Protein AF-A0A3D1ZEI8-F1 (afdb_monomer_lite)

Foldseek 3Di:
DDDDDDPVVVVVLVVDQWAFADKDKDKDKDKDAQWDADPPPRDIAGHHRDIDIDMKMKMWTATPSRQIFIDIDDDPQLVVVCVVCVVVRGGDRLLPLVVLLVVLCVVCVVVVSRVSVNSSNSSLRSVCRSVVHDSCVVVVHDDPDDDDDDDHGHPDD

Structure (mmCIF, N/CA/C/O backbone):
data_AF-A0A3D1ZEI8-F1
#
_entry.id   AF-A0A3D1ZEI8-F1
#
loop_
_atom_site.group_PDB
_atom_site.id
_atom_site.type_symbol
_ato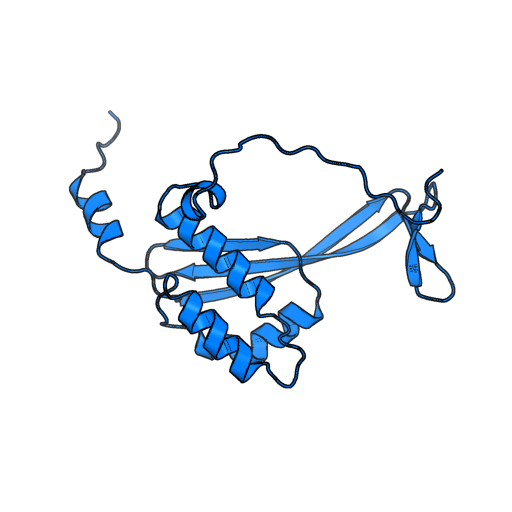m_site.label_atom_id
_atom_site.label_alt_id
_atom_site.label_comp_id
_atom_site.label_asym_id
_atom_site.label_entity_id
_atom_site.label_seq_id
_atom_site.pdbx_PDB_ins_code
_atom_site.Cartn_x
_atom_site.Cartn_y
_atom_site.Cartn_z
_atom_site.occupancy
_atom_site.B_iso_or_equiv
_atom_site.auth_seq_id
_atom_site.auth_comp_id
_atom_site.auth_asym_id
_atom_site.auth_atom_id
_atom_site.pdbx_PDB_model_num
ATOM 1 N N . MET A 1 1 ? -39.010 -0.936 -6.941 1.00 35.84 1 MET A N 1
ATOM 2 C CA . MET A 1 1 ? -39.043 -0.538 -5.520 1.00 35.84 1 MET A CA 1
ATOM 3 C C . MET A 1 1 ? -37.662 -0.839 -4.958 1.00 35.84 1 MET A C 1
ATOM 5 O O . MET A 1 1 ? -37.355 -1.995 -4.710 1.00 35.84 1 MET A O 1
ATOM 9 N N . VAL A 1 2 ? -36.774 0.157 -4.953 1.00 38.19 2 VAL A N 1
ATOM 10 C CA . VAL A 1 2 ? -35.386 0.002 -4.485 1.00 38.19 2 VAL A CA 1
ATOM 11 C C . VAL A 1 2 ? -35.411 0.145 -2.959 1.00 38.19 2 VAL A C 1
ATOM 13 O O . VAL A 1 2 ? -36.056 1.088 -2.494 1.00 38.19 2 VAL A O 1
ATOM 16 N N . PRO A 1 3 ? -34.802 -0.752 -2.163 1.00 43.72 3 PRO A N 1
ATOM 17 C CA . PRO A 1 3 ? -34.816 -0.602 -0.715 1.00 43.72 3 PRO A CA 1
ATOM 18 C C . PRO A 1 3 ? -34.031 0.656 -0.342 1.00 43.72 3 PRO A C 1
ATOM 20 O O . PRO A 1 3 ? -32.860 0.791 -0.688 1.00 43.72 3 PRO A O 1
ATOM 23 N N . SER A 1 4 ? -34.702 1.582 0.338 1.00 46.06 4 SER A N 1
ATOM 24 C CA . SER A 1 4 ? -34.082 2.725 1.000 1.00 46.06 4 SER A CA 1
ATOM 25 C C . SER A 1 4 ? -33.138 2.195 2.077 1.00 46.06 4 SER A C 1
ATOM 27 O O . SER A 1 4 ? -33.572 1.607 3.066 1.00 46.06 4 SER A O 1
ATOM 29 N N . THR A 1 5 ? -31.837 2.362 1.865 1.00 46.19 5 THR A N 1
ATOM 30 C CA . THR A 1 5 ? -30.829 2.143 2.900 1.00 46.19 5 THR A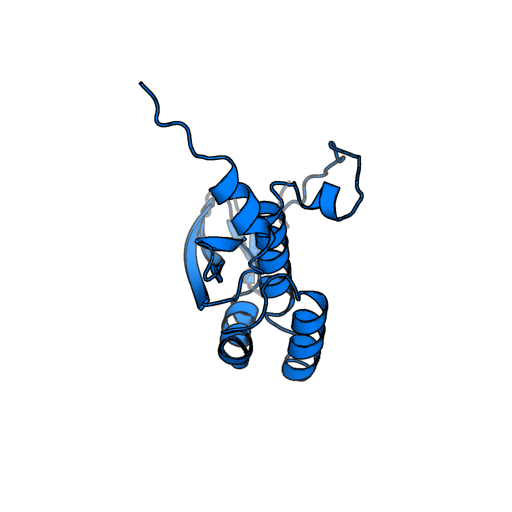 CA 1
ATOM 31 C C . THR A 1 5 ? -31.018 3.226 3.962 1.00 46.19 5 THR A C 1
ATOM 33 O O . THR A 1 5 ? -30.919 4.415 3.664 1.00 46.19 5 THR A O 1
ATOM 36 N N . SER A 1 6 ? -31.367 2.829 5.185 1.00 41.88 6 SER A N 1
ATOM 37 C CA . SER A 1 6 ? -31.648 3.751 6.289 1.00 41.88 6 SER A CA 1
ATOM 38 C C . SER A 1 6 ? -30.416 4.605 6.655 1.00 41.88 6 SER A C 1
ATOM 40 O O . SER A 1 6 ? -29.347 4.027 6.871 1.00 41.88 6 SER A O 1
ATOM 42 N N . PRO A 1 7 ? -30.556 5.935 6.852 1.00 53.47 7 PRO A N 1
ATOM 43 C CA . PRO A 1 7 ? -29.456 6.850 7.218 1.00 53.47 7 PRO A CA 1
ATOM 44 C C . PRO A 1 7 ? -28.669 6.436 8.477 1.00 53.47 7 PRO A C 1
ATOM 46 O O . PRO A 1 7 ? -27.474 6.683 8.599 1.00 53.47 7 PRO A O 1
ATOM 49 N N . ILE A 1 8 ? -29.332 5.727 9.394 1.00 49.66 8 ILE A N 1
ATOM 50 C CA . ILE A 1 8 ? -28.804 5.287 10.697 1.00 49.66 8 ILE A CA 1
ATOM 51 C C . ILE A 1 8 ? -27.664 4.252 10.549 1.00 49.66 8 ILE A C 1
ATOM 53 O O . ILE A 1 8 ? -26.819 4.110 11.439 1.00 49.66 8 ILE A O 1
ATOM 57 N N . LEU A 1 9 ? -27.614 3.515 9.430 1.00 47.59 9 LEU A N 1
ATOM 58 C CA . LEU A 1 9 ? -26.549 2.542 9.152 1.00 47.59 9 LEU A CA 1
ATOM 59 C C . LEU A 1 9 ? -25.276 3.205 8.603 1.00 47.59 9 LEU A C 1
ATOM 61 O O . LEU A 1 9 ? -24.179 2.714 8.869 1.00 47.59 9 LEU A O 1
ATOM 65 N N . GLU A 1 10 ? -25.399 4.319 7.877 1.00 51.22 10 GLU A N 1
ATOM 66 C CA . GLU A 1 10 ? -24.240 5.098 7.419 1.00 51.22 10 GLU A CA 1
ATOM 67 C C . GLU A 1 10 ? -23.602 5.878 8.572 1.00 51.22 10 GLU A C 1
ATOM 69 O O . GLU A 1 10 ? -22.380 5.882 8.717 1.00 51.22 10 GLU A O 1
ATOM 74 N N . GLU A 1 11 ? -24.419 6.442 9.462 1.00 48.50 11 GLU A N 1
ATOM 75 C CA . GLU A 1 11 ? -23.958 7.215 10.620 1.00 48.50 11 GLU A CA 1
ATOM 76 C C . GLU A 1 11 ? -23.190 6.347 11.643 1.00 48.50 11 GLU A C 1
ATOM 78 O O . GLU A 1 11 ? -22.187 6.773 12.218 1.00 48.50 11 GLU A O 1
ATOM 83 N N . ASN A 1 12 ? -23.578 5.073 11.806 1.00 47.41 12 ASN A N 1
ATOM 84 C CA . ASN A 1 12 ? -22.869 4.124 12.676 1.00 47.41 12 ASN A CA 1
ATOM 85 C C . ASN A 1 12 ? -21.492 3.694 12.141 1.00 47.41 12 ASN A C 1
ATOM 87 O O . ASN A 1 12 ? -20.595 3.405 12.937 1.00 47.41 12 ASN A O 1
ATOM 91 N N . ARG A 1 13 ? -21.280 3.684 10.816 1.00 52.91 13 ARG A N 1
ATOM 92 C CA . ARG A 1 13 ? -19.974 3.332 10.223 1.00 52.91 13 ARG A CA 1
ATOM 93 C C . ARG A 1 13 ? -18.884 4.348 10.558 1.00 52.91 13 ARG A C 1
ATOM 95 O O . ARG A 1 13 ? -17.728 3.963 10.696 1.00 52.91 13 ARG A O 1
ATOM 102 N N . VAL A 1 14 ? -19.245 5.619 10.739 1.00 54.69 14 VAL A N 1
ATOM 103 C CA . VAL A 1 14 ? -18.298 6.683 11.111 1.00 54.69 14 VAL A CA 1
ATOM 104 C C . VAL A 1 14 ? -17.838 6.541 12.569 1.00 54.69 14 VAL A C 1
ATOM 106 O O . VAL A 1 14 ? -16.688 6.851 12.887 1.00 54.69 14 VAL A O 1
ATOM 109 N N . ASN A 1 15 ? -18.693 6.013 13.452 1.00 60.50 15 ASN A N 1
ATOM 110 C CA . ASN A 1 15 ? -18.379 5.852 14.875 1.00 60.50 15 ASN A CA 1
ATOM 111 C C . ASN A 1 15 ? -17.507 4.624 15.188 1.00 60.50 15 ASN A C 1
ATOM 113 O O . ASN A 1 15 ? -16.802 4.618 16.201 1.00 60.50 15 ASN A O 1
ATOM 117 N N . GLN A 1 16 ? -17.490 3.603 14.326 1.00 77.19 16 GLN A N 1
ATOM 118 C CA . GLN A 1 16 ? -16.631 2.433 14.508 1.00 77.19 16 GLN A CA 1
ATOM 119 C C . GLN A 1 16 ? -15.325 2.586 13.719 1.00 77.19 16 GLN A C 1
ATOM 121 O O . GLN A 1 16 ? -15.273 2.395 12.506 1.00 77.19 16 GLN A O 1
ATOM 126 N N . ARG A 1 17 ? -14.230 2.907 14.422 1.00 88.50 17 ARG A N 1
ATOM 127 C CA . ARG A 1 17 ? -12.897 2.966 13.803 1.00 88.50 17 ARG A CA 1
ATOM 128 C C . ARG A 1 17 ? -12.488 1.572 13.304 1.00 88.50 17 ARG A C 1
ATOM 130 O O . ARG A 1 17 ? -12.401 0.668 14.139 1.00 88.50 17 ARG A O 1
ATOM 137 N N . PRO A 1 18 ? -12.166 1.409 12.008 1.00 95.75 18 PRO A N 1
ATOM 138 C CA . PRO A 1 18 ? -11.861 0.107 11.437 1.00 95.75 18 PRO A CA 1
ATOM 139 C C . PRO A 1 18 ? -10.603 -0.486 12.064 1.00 95.75 18 PRO A C 1
ATOM 141 O O . PRO A 1 18 ? -9.590 0.207 12.221 1.00 95.75 18 PRO A O 1
ATOM 144 N N . LYS A 1 19 ? -10.659 -1.769 12.407 1.00 98.00 19 LYS A N 1
ATOM 145 C CA . LYS A 1 19 ? -9.527 -2.550 12.908 1.00 98.00 19 LYS A CA 1
ATOM 146 C C . LYS A 1 19 ? -9.048 -3.519 11.845 1.00 98.00 19 LYS A C 1
ATOM 148 O O . LYS A 1 19 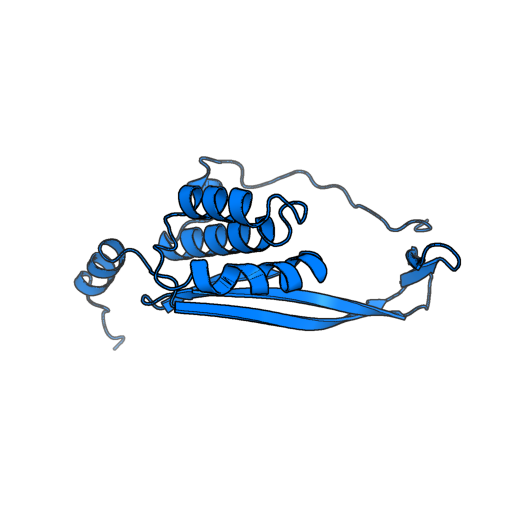? -9.859 -4.139 11.168 1.00 98.00 19 LYS A O 1
ATOM 153 N N . ILE A 1 20 ? -7.734 -3.669 11.726 1.00 98.62 20 ILE A N 1
ATOM 154 C CA . ILE A 1 20 ? -7.120 -4.591 10.766 1.00 98.62 20 ILE A CA 1
ATOM 155 C C . ILE A 1 20 ? -7.420 -6.033 11.187 1.00 98.62 20 ILE A C 1
ATOM 157 O O . ILE A 1 20 ? -7.124 -6.422 12.317 1.00 98.62 20 ILE A O 1
ATOM 161 N N . THR A 1 21 ? -7.980 -6.829 10.282 1.00 98.56 21 THR A N 1
ATOM 162 C CA . THR A 1 21 ? -8.357 -8.230 10.535 1.00 98.56 21 THR A CA 1
ATOM 163 C C . THR A 1 21 ? -7.491 -9.218 9.768 1.00 98.56 21 THR A C 1
ATOM 165 O O . THR A 1 21 ? -7.220 -10.303 10.276 1.00 98.56 21 THR A O 1
ATOM 168 N N . ALA A 1 22 ? -7.017 -8.845 8.579 1.00 98.56 22 ALA A N 1
ATOM 169 C CA . ALA A 1 22 ? -6.144 -9.684 7.771 1.00 98.56 22 ALA A CA 1
ATOM 170 C C . ALA A 1 22 ? -5.261 -8.848 6.840 1.00 98.56 22 ALA A C 1
ATOM 172 O O . ALA A 1 22 ? -5.598 -7.721 6.473 1.00 98.56 22 ALA A O 1
ATOM 173 N N . ILE A 1 23 ? -4.134 -9.437 6.442 1.00 98.56 23 ILE A N 1
ATOM 174 C CA . ILE A 1 23 ? -3.225 -8.894 5.435 1.00 98.56 23 ILE A CA 1
ATOM 175 C C . ILE A 1 23 ? -3.010 -9.976 4.385 1.00 98.56 23 ILE A C 1
ATOM 177 O O . ILE A 1 23 ? -2.591 -11.087 4.709 1.00 98.56 23 ILE A O 1
ATOM 181 N N . GLU A 1 24 ? -3.294 -9.640 3.138 1.00 98.50 24 GLU A N 1
ATOM 182 C CA . GLU A 1 24 ? -3.135 -10.508 1.980 1.00 98.50 24 GLU A CA 1
ATOM 183 C C . GLU A 1 24 ? -1.998 -9.964 1.116 1.00 98.50 24 GLU A C 1
ATOM 185 O O . GLU A 1 24 ? -2.001 -8.790 0.745 1.00 98.50 24 GLU A O 1
ATOM 190 N N . LEU A 1 25 ? -1.012 -10.811 0.826 1.00 98.44 25 LEU A N 1
ATOM 191 C CA . LEU A 1 25 ? 0.108 -10.496 -0.058 1.00 98.44 25 LEU A CA 1
ATOM 192 C C . LEU A 1 25 ? -0.063 -11.316 -1.335 1.00 98.44 25 LEU A C 1
ATOM 194 O O . LEU A 1 25 ? -0.180 -12.539 -1.265 1.00 98.44 25 LEU A O 1
ATOM 198 N N . ILE A 1 26 ? -0.093 -10.636 -2.474 1.00 98.06 26 ILE A N 1
ATOM 199 C CA . ILE A 1 26 ? -0.413 -11.202 -3.781 1.00 98.06 26 ILE A CA 1
ATOM 200 C C . ILE A 1 26 ? 0.802 -11.026 -4.685 1.00 98.06 26 ILE A C 1
ATOM 202 O O . ILE A 1 26 ? 1.321 -9.921 -4.828 1.00 98.06 26 ILE A O 1
ATOM 206 N N . GLU A 1 27 ? 1.208 -12.110 -5.332 1.00 97.31 27 GLU A N 1
ATOM 207 C CA . GLU A 1 27 ? 2.230 -12.123 -6.375 1.00 97.31 27 GLU A CA 1
ATOM 208 C C . GLU A 1 27 ? 1.555 -12.498 -7.695 1.00 97.31 27 GLU A C 1
ATOM 210 O O . GLU A 1 27 ? 0.721 -13.405 -7.739 1.00 97.31 27 GLU A O 1
ATOM 215 N N . PHE A 1 28 ? 1.875 -11.786 -8.773 1.00 97.06 28 PHE A N 1
ATOM 216 C CA . PHE A 1 28 ? 1.299 -12.046 -10.092 1.00 97.06 28 PHE A CA 1
ATOM 217 C C . PHE A 1 28 ? 2.331 -11.844 -11.202 1.00 97.06 28 PHE A C 1
ATOM 219 O O . PHE A 1 28 ? 3.271 -11.065 -11.058 1.00 97.06 28 PHE A O 1
ATOM 226 N N . GLY A 1 29 ? 2.158 -12.554 -12.316 1.00 96.50 29 GLY A N 1
ATOM 227 C CA . GLY A 1 29 ? 3.009 -12.442 -13.501 1.00 96.50 29 GLY A CA 1
ATOM 228 C C . GLY A 1 29 ? 2.347 -11.627 -14.609 1.00 96.50 29 GLY A C 1
ATOM 229 O O . GLY A 1 29 ? 1.122 -11.623 -14.731 1.00 96.50 29 GLY A O 1
ATOM 230 N N . PHE A 1 30 ? 3.153 -10.947 -15.420 1.00 95.56 30 PHE A N 1
ATOM 231 C CA . PHE A 1 30 ? 2.707 -10.265 -16.634 1.00 95.56 30 PHE A CA 1
ATOM 232 C C . PHE A 1 30 ? 3.831 -10.167 -17.669 1.00 95.56 30 PHE A C 1
ATOM 234 O O . PHE A 1 30 ? 5.015 -10.266 -17.345 1.00 95.56 30 PHE A O 1
ATOM 241 N N . GLU A 1 31 ? 3.453 -9.929 -18.921 1.00 96.12 31 GLU A N 1
ATOM 242 C CA . GLU A 1 31 ? 4.387 -9.823 -20.040 1.00 96.12 31 GLU A CA 1
ATOM 243 C C . GLU A 1 31 ? 4.671 -8.369 -20.404 1.00 96.12 31 GLU A C 1
ATOM 245 O O . GLU A 1 31 ? 3.761 -7.551 -20.539 1.00 96.12 31 GLU A O 1
ATOM 250 N N . LEU A 1 32 ? 5.948 -8.061 -20.618 1.00 94.00 32 LEU A N 1
ATOM 251 C CA . LEU A 1 32 ? 6.405 -6.785 -21.150 1.00 94.00 32 LEU A CA 1
ATOM 252 C C . LEU A 1 32 ? 6.922 -6.971 -22.573 1.00 94.00 32 LEU A C 1
ATOM 254 O O . LEU A 1 32 ? 7.929 -7.644 -22.799 1.00 94.00 32 LEU A O 1
ATOM 258 N N . GLN A 1 33 ? 6.235 -6.352 -23.529 1.00 95.00 33 GLN A N 1
ATOM 259 C CA . GLN A 1 33 ? 6.611 -6.367 -24.941 1.00 95.00 33 GLN A CA 1
ATOM 260 C C . GLN A 1 33 ? 7.700 -5.332 -25.237 1.00 95.00 33 GLN A C 1
ATOM 262 O O . GLN A 1 33 ? 7.706 -4.243 -24.671 1.00 95.00 33 GLN A O 1
ATOM 267 N N . ASN A 1 34 ? 8.595 -5.669 -26.162 1.00 94.19 34 ASN A N 1
ATOM 268 C CA . ASN A 1 34 ? 9.782 -4.896 -26.536 1.00 94.19 34 ASN A CA 1
ATOM 269 C C . ASN A 1 34 ? 10.756 -4.621 -25.382 1.00 94.19 34 ASN A C 1
ATOM 271 O O . ASN A 1 34 ? 11.530 -3.666 -25.437 1.00 94.19 34 ASN A O 1
ATOM 275 N N . ILE A 1 35 ? 10.743 -5.465 -24.350 1.00 94.25 35 ILE A N 1
ATOM 276 C CA . ILE A 1 35 ? 11.657 -5.372 -23.211 1.00 94.25 35 ILE A CA 1
ATOM 277 C C . ILE A 1 35 ? 12.540 -6.619 -23.167 1.00 94.25 35 ILE A C 1
ATOM 279 O O . ILE A 1 35 ? 12.079 -7.753 -23.329 1.00 94.25 35 ILE A O 1
ATOM 283 N N . GLY A 1 36 ? 13.835 -6.402 -22.954 1.00 93.06 36 GLY A N 1
ATOM 284 C CA . GLY A 1 36 ? 14.831 -7.440 -22.700 1.00 93.06 36 GLY A CA 1
ATOM 285 C C . GLY A 1 36 ? 15.622 -7.150 -21.426 1.00 93.06 36 GLY A C 1
ATOM 286 O O . GLY A 1 36 ? 15.371 -6.162 -20.738 1.00 93.06 36 GLY A O 1
ATOM 287 N N . ARG A 1 37 ? 16.598 -8.007 -21.113 1.00 92.88 37 ARG A N 1
ATOM 288 C CA . ARG A 1 37 ? 17.577 -7.750 -20.050 1.00 92.88 37 ARG A CA 1
ATOM 289 C C . ARG A 1 37 ? 18.933 -7.414 -20.640 1.00 92.88 37 ARG A C 1
ATOM 291 O O . ARG A 1 37 ? 19.373 -8.057 -21.594 1.00 92.88 37 ARG A O 1
ATOM 298 N N . GLU A 1 38 ? 19.577 -6.416 -20.052 1.00 92.25 38 GLU A N 1
ATOM 299 C CA . GLU A 1 38 ? 20.977 -6.119 -20.319 1.00 92.25 38 GLU A CA 1
ATOM 300 C C . GLU A 1 38 ? 21.848 -7.321 -19.869 1.00 92.25 38 GLU A C 1
ATOM 302 O O . GLU A 1 38 ? 21.604 -7.857 -18.783 1.00 92.25 38 GLU A O 1
ATOM 307 N N . PRO A 1 39 ? 22.808 -7.800 -20.687 1.00 89.94 39 PRO A N 1
ATOM 308 C CA . PRO A 1 39 ? 23.537 -9.045 -20.412 1.00 89.94 39 PRO A CA 1
ATOM 309 C C . PRO A 1 39 ? 24.419 -9.080 -19.155 1.00 89.94 39 PRO A C 1
ATOM 311 O O . PRO A 1 39 ? 24.674 -10.166 -18.639 1.00 89.94 39 PRO A O 1
ATOM 314 N N . THR A 1 40 ? 24.934 -7.946 -18.683 1.00 92.31 40 THR A N 1
ATOM 315 C CA . THR A 1 40 ? 25.914 -7.874 -17.589 1.00 92.31 40 THR A CA 1
ATOM 316 C C . THR A 1 40 ? 25.270 -7.604 -16.229 1.00 92.31 40 THR A C 1
ATOM 318 O O . THR A 1 40 ? 25.534 -8.324 -15.270 1.00 92.31 40 THR A O 1
ATOM 321 N N . ILE A 1 41 ? 24.432 -6.575 -16.127 1.00 91.94 41 ILE A N 1
ATOM 322 C CA . ILE A 1 41 ? 23.791 -6.123 -14.884 1.00 91.94 41 ILE A CA 1
ATOM 323 C C . ILE A 1 41 ? 22.330 -6.574 -14.770 1.00 91.94 41 ILE A C 1
ATOM 325 O O . ILE A 1 41 ? 21.734 -6.455 -13.702 1.00 91.94 41 ILE A O 1
ATOM 329 N N . GLY A 1 42 ? 21.736 -7.103 -15.846 1.00 89.75 42 GLY A N 1
ATOM 330 C CA . GLY A 1 42 ? 20.406 -7.720 -15.809 1.00 89.75 42 GLY A CA 1
ATOM 331 C C . GLY A 1 42 ? 19.235 -6.742 -15.695 1.00 89.75 42 GLY A C 1
ATOM 332 O O . GLY A 1 42 ? 18.102 -7.179 -15.479 1.00 89.75 42 GLY A O 1
ATOM 333 N N . ILE A 1 43 ? 19.481 -5.436 -15.839 1.00 91.00 43 ILE A N 1
ATOM 334 C CA . ILE A 1 43 ? 18.428 -4.415 -15.797 1.00 91.00 43 ILE A CA 1
ATOM 335 C C . ILE A 1 43 ? 17.533 -4.496 -17.044 1.00 91.00 43 ILE A C 1
ATOM 337 O O . ILE A 1 43 ? 17.997 -4.922 -18.108 1.00 91.00 43 ILE A O 1
ATOM 341 N N . PRO A 1 44 ? 16.258 -4.087 -16.945 1.00 91.56 44 PRO A N 1
ATOM 342 C CA . PRO A 1 44 ? 15.382 -4.024 -18.105 1.00 91.56 44 PRO A CA 1
ATOM 343 C C . PRO A 1 44 ? 15.838 -2.932 -19.083 1.00 91.56 44 PRO A C 1
ATOM 345 O O . PRO A 1 44 ? 16.116 -1.800 -18.682 1.00 91.56 44 PRO A O 1
ATOM 348 N N . ILE A 1 45 ? 15.886 -3.276 -20.368 1.00 93.75 45 ILE A N 1
ATOM 349 C CA . ILE A 1 45 ? 16.232 -2.374 -21.475 1.00 93.75 45 ILE A CA 1
ATOM 350 C C . ILE A 1 45 ? 15.213 -2.502 -22.599 1.00 93.75 45 ILE A C 1
ATOM 352 O O . ILE A 1 45 ? 14.597 -3.562 -22.768 1.00 93.75 45 ILE A O 1
ATOM 356 N N . TYR A 1 46 ? 15.075 -1.445 -23.397 1.00 93.75 46 TYR A N 1
ATOM 357 C CA . TYR A 1 46 ? 14.298 -1.534 -24.624 1.00 93.75 46 TYR A CA 1
ATOM 358 C C . TYR A 1 46 ? 15.009 -2.461 -25.615 1.00 93.75 46 TYR A C 1
ATOM 360 O O . TYR A 1 46 ? 16.195 -2.303 -25.910 1.00 93.75 46 TYR A O 1
ATOM 368 N N . LYS A 1 47 ? 14.281 -3.462 -26.108 1.00 93.50 47 LYS A N 1
ATOM 369 C CA . LYS A 1 47 ? 14.760 -4.437 -27.087 1.00 93.50 47 LYS A CA 1
ATOM 370 C C . LYS A 1 47 ? 13.594 -4.834 -28.003 1.00 93.50 47 LYS A C 1
ATOM 372 O O . LYS A 1 47 ? 12.786 -5.677 -27.605 1.00 93.50 47 LYS A O 1
ATOM 377 N N . PRO A 1 48 ? 13.499 -4.258 -29.216 1.00 93.56 48 PRO A N 1
ATOM 378 C CA . PRO A 1 48 ? 12.424 -4.556 -30.160 1.00 93.56 48 PRO A CA 1
ATOM 379 C C . PRO A 1 48 ? 12.245 -6.059 -30.402 1.00 93.56 48 PRO A C 1
ATOM 381 O O . PRO A 1 48 ? 13.229 -6.785 -30.561 1.00 93.56 48 PRO A O 1
ATOM 384 N N . GLY A 1 49 ? 10.995 -6.527 -30.416 1.00 94.31 49 GLY A N 1
ATOM 385 C CA . GLY A 1 49 ? 10.648 -7.934 -30.661 1.00 94.31 49 GLY A CA 1
ATOM 386 C C . GLY A 1 49 ? 10.964 -8.897 -29.509 1.00 94.31 49 GLY A C 1
ATOM 387 O O . GLY A 1 49 ? 10.723 -10.094 -29.633 1.00 94.31 49 GLY A O 1
ATOM 388 N N . SER A 1 50 ? 11.501 -8.399 -28.392 1.00 94.25 50 SER A N 1
ATOM 389 C CA . SER A 1 50 ? 11.704 -9.180 -27.171 1.00 94.25 50 SER A CA 1
ATOM 390 C C . SER A 1 50 ? 10.457 -9.148 -26.289 1.00 94.25 50 SER A C 1
ATOM 392 O O . SER A 1 50 ? 9.771 -8.130 -26.222 1.00 94.25 50 SER A O 1
ATOM 394 N N . THR A 1 51 ? 10.214 -10.222 -25.543 1.00 95.44 51 THR A N 1
ATOM 395 C CA . THR A 1 51 ? 9.190 -10.267 -24.494 1.00 95.44 51 THR A CA 1
ATOM 396 C C . THR A 1 51 ? 9.852 -10.660 -23.179 1.00 95.44 51 THR A C 1
ATOM 398 O O . THR A 1 51 ? 10.546 -11.676 -23.108 1.00 95.44 51 THR A O 1
ATOM 401 N N . LEU A 1 52 ? 9.653 -9.856 -22.135 1.00 94.19 52 LEU A N 1
ATOM 402 C CA . LEU A 1 52 ? 10.143 -10.135 -20.788 1.00 94.19 52 LEU A CA 1
ATOM 403 C C . LEU A 1 52 ? 8.978 -10.558 -19.891 1.00 94.19 52 LEU A C 1
ATOM 405 O O . LEU A 1 52 ? 8.032 -9.797 -19.703 1.00 94.19 52 LEU A O 1
ATOM 409 N N . GLN A 1 53 ? 9.081 -11.746 -19.293 1.00 94.31 53 GLN A N 1
ATOM 410 C CA . GLN A 1 53 ? 8.210 -12.149 -18.189 1.00 94.31 53 GLN A CA 1
ATOM 411 C C . GLN A 1 53 ? 8.604 -11.362 -16.936 1.00 94.31 53 GLN A C 1
ATOM 413 O O . GLN A 1 53 ? 9.754 -11.420 -16.487 1.00 94.31 53 GLN A O 1
ATOM 418 N N . SER A 1 54 ? 7.658 -10.604 -16.396 1.00 92.75 54 SER A N 1
ATOM 419 C CA . SER A 1 54 ? 7.833 -9.760 -15.219 1.00 92.75 54 SER A CA 1
ATOM 420 C C . SER A 1 54 ? 6.889 -10.195 -14.102 1.00 92.75 54 SER A C 1
ATOM 422 O O . SER A 1 54 ? 5.852 -10.813 -14.340 1.00 92.75 54 SER A O 1
ATOM 424 N N . GLY A 1 55 ? 7.266 -9.870 -12.868 1.00 94.06 55 GLY A N 1
ATOM 425 C CA . GLY A 1 55 ? 6.445 -10.076 -11.682 1.00 94.06 55 GLY A CA 1
ATOM 426 C C . GLY A 1 55 ? 5.945 -8.747 -11.130 1.00 94.06 55 GLY A C 1
ATOM 427 O O . GLY A 1 55 ? 6.624 -7.723 -11.230 1.00 94.06 55 GLY A O 1
ATOM 428 N N . GLY A 1 56 ? 4.761 -8.773 -10.539 1.00 96.44 56 GLY A N 1
ATOM 429 C CA . GLY A 1 56 ? 4.179 -7.692 -9.765 1.00 96.44 56 GLY A CA 1
ATOM 430 C C . GLY A 1 56 ? 3.775 -8.193 -8.387 1.00 96.44 56 GLY A C 1
ATOM 431 O O . GLY A 1 56 ? 3.530 -9.382 -8.185 1.00 96.44 56 GLY A O 1
ATOM 432 N N . ASN A 1 57 ? 3.709 -7.264 -7.441 1.00 98.19 57 ASN A N 1
ATOM 433 C CA . ASN A 1 57 ? 3.257 -7.538 -6.088 1.00 98.19 57 ASN A CA 1
ATOM 434 C C . ASN A 1 57 ? 2.102 -6.599 -5.743 1.00 98.19 57 ASN A C 1
ATOM 436 O O . ASN A 1 57 ? 2.084 -5.442 -6.179 1.00 98.19 57 ASN A O 1
ATOM 440 N N . ALA A 1 58 ? 1.158 -7.094 -4.952 1.00 98.50 58 ALA A N 1
ATOM 441 C CA . ALA A 1 58 ? 0.066 -6.306 -4.411 1.00 98.50 58 ALA A CA 1
ATOM 442 C C . ALA A 1 58 ? -0.240 -6.697 -2.966 1.00 98.50 58 ALA A C 1
ATOM 444 O O . ALA A 1 58 ? -0.028 -7.836 -2.551 1.00 98.50 58 ALA A O 1
ATOM 445 N N . ILE A 1 59 ? -0.740 -5.742 -2.191 1.00 98.75 59 ILE A N 1
ATOM 446 C CA . ILE A 1 59 ? -1.178 -5.940 -0.810 1.00 98.75 59 ILE A CA 1
ATOM 447 C C . ILE A 1 59 ? -2.652 -5.574 -0.678 1.00 98.75 59 ILE A C 1
ATOM 449 O O . ILE A 1 59 ? -3.104 -4.585 -1.261 1.00 98.75 59 ILE A O 1
ATOM 453 N N . LYS A 1 60 ? -3.377 -6.338 0.140 1.00 98.81 60 LYS A N 1
ATOM 454 C CA . LYS A 1 60 ? -4.680 -5.946 0.679 1.00 98.81 60 LYS A CA 1
ATOM 455 C C . LYS A 1 60 ? -4.659 -5.980 2.202 1.00 98.81 60 LYS A C 1
ATOM 457 O O . LYS A 1 60 ? -4.196 -6.948 2.801 1.00 98.81 60 LYS A O 1
ATOM 462 N N . ILE A 1 61 ? -5.172 -4.927 2.828 1.00 98.75 61 ILE A N 1
ATOM 463 C CA . ILE A 1 61 ? -5.350 -4.813 4.277 1.00 98.75 61 ILE A CA 1
ATOM 464 C C . ILE A 1 61 ? -6.847 -4.786 4.555 1.00 98.75 61 ILE A C 1
ATOM 466 O O . ILE A 1 61 ? -7.518 -3.791 4.282 1.00 98.75 61 ILE A O 1
ATOM 470 N N . HIS A 1 62 ? -7.357 -5.892 5.086 1.00 98.69 62 HIS A N 1
ATOM 471 C CA . HIS A 1 62 ? -8.772 -6.096 5.384 1.00 98.69 62 HIS A CA 1
ATOM 472 C C . HIS A 1 62 ? -9.112 -5.575 6.780 1.00 98.69 62 HIS A C 1
ATOM 474 O O . HIS A 1 62 ? -8.270 -5.610 7.686 1.00 98.69 62 HIS A O 1
ATOM 480 N N . THR A 1 63 ? -10.350 -5.115 6.966 1.00 98.44 63 THR A N 1
ATOM 481 C CA . THR A 1 63 ? -10.832 -4.612 8.261 1.00 98.44 63 THR A CA 1
ATOM 482 C C . THR A 1 63 ? -12.154 -5.229 8.695 1.00 98.44 63 THR A C 1
ATOM 484 O O . THR A 1 63 ? -12.864 -5.845 7.902 1.00 98.44 63 THR A O 1
ATOM 487 N N . ASP A 1 64 ? -12.494 -5.048 9.970 1.00 97.38 64 ASP A N 1
ATOM 488 C CA . ASP A 1 64 ? -13.756 -5.492 10.574 1.00 97.38 64 ASP A CA 1
ATOM 489 C C . ASP A 1 64 ? -14.995 -4.743 10.055 1.00 97.38 64 ASP A C 1
ATOM 491 O O . ASP A 1 64 ? -16.109 -5.247 10.183 1.00 97.38 64 ASP A O 1
ATOM 495 N N . THR A 1 65 ? -14.823 -3.579 9.425 1.00 95.19 65 THR A N 1
ATOM 496 C CA . THR A 1 65 ? -15.918 -2.817 8.802 1.00 95.19 65 THR A CA 1
ATOM 497 C C . THR A 1 65 ? -16.129 -3.155 7.324 1.00 95.19 65 THR A C 1
ATOM 499 O O . THR A 1 65 ? -17.018 -2.589 6.685 1.00 95.19 65 THR A O 1
ATOM 502 N N . GLY A 1 66 ? -15.322 -4.065 6.764 1.00 95.12 66 GLY A N 1
ATOM 503 C CA . GLY A 1 66 ? -15.361 -4.447 5.350 1.00 95.12 66 GLY A CA 1
ATOM 504 C C . GLY A 1 66 ? -14.660 -3.466 4.404 1.00 95.12 66 GLY A C 1
ATOM 505 O O . GLY A 1 66 ? -14.664 -3.688 3.196 1.00 95.12 66 GLY A O 1
ATOM 506 N N . VAL A 1 67 ? -14.045 -2.394 4.920 1.00 97.25 67 VAL A N 1
ATOM 507 C CA . VAL A 1 67 ? -13.206 -1.497 4.111 1.00 97.25 67 VAL A CA 1
ATOM 508 C C . VAL A 1 67 ? -11.825 -2.125 3.941 1.00 97.25 67 VAL A C 1
ATOM 510 O O . VAL A 1 67 ? -11.186 -2.491 4.929 1.00 97.25 67 VAL A O 1
ATOM 513 N N . THR A 1 68 ? -11.344 -2.210 2.702 1.00 98.56 68 THR A N 1
ATOM 514 C CA . THR A 1 68 ? -10.037 -2.799 2.384 1.00 98.56 68 THR A CA 1
ATOM 515 C C . THR A 1 68 ? -9.117 -1.761 1.754 1.00 98.56 68 THR A C 1
ATOM 517 O O . THR A 1 68 ? -9.486 -1.113 0.773 1.00 98.56 68 THR A O 1
ATOM 520 N N . GLY A 1 69 ? -7.919 -1.618 2.320 1.00 98.56 69 GLY A N 1
ATOM 521 C CA . GLY A 1 69 ? -6.824 -0.838 1.745 1.00 98.56 69 GLY A CA 1
ATOM 522 C C . GLY A 1 69 ? -5.998 -1.661 0.776 1.00 98.56 69 GLY A C 1
ATOM 523 O O . GLY A 1 69 ? -5.700 -2.815 1.072 1.00 98.56 69 GLY A O 1
ATOM 524 N N . GLU A 1 70 ? -5.625 -1.092 -0.362 1.00 98.62 70 GLU A N 1
ATOM 525 C CA . GLU A 1 70 ? -4.994 -1.814 -1.462 1.00 98.62 70 GLU A CA 1
ATOM 526 C C . GLU A 1 70 ? -3.827 -1.018 -2.050 1.00 98.62 70 GLU A C 1
ATOM 528 O O . GLU A 1 70 ? -3.863 0.208 -2.145 1.00 98.62 70 GLU A O 1
ATOM 533 N N . PHE A 1 71 ? -2.777 -1.723 -2.466 1.00 98.62 71 PHE A N 1
ATOM 534 C CA . PHE A 1 71 ? -1.667 -1.128 -3.204 1.00 98.62 71 PHE A CA 1
ATOM 535 C C . PHE A 1 71 ? -1.021 -2.157 -4.134 1.00 98.62 71 PHE A C 1
ATOM 537 O O . PHE A 1 71 ? -0.872 -3.320 -3.764 1.00 98.62 71 PHE A O 1
ATOM 544 N N . VAL A 1 72 ? -0.629 -1.715 -5.333 1.00 98.25 72 VAL A N 1
ATOM 545 C CA . VAL A 1 72 ? 0.123 -2.497 -6.324 1.00 98.25 72 VAL A CA 1
ATOM 546 C C . VAL A 1 72 ? 1.459 -1.804 -6.567 1.00 98.25 72 VAL A C 1
ATOM 548 O O . VAL A 1 72 ? 1.494 -0.616 -6.884 1.00 98.25 72 VAL A O 1
ATOM 551 N N . GLY A 1 73 ? 2.557 -2.545 -6.445 1.00 96.06 73 GLY A N 1
ATOM 552 C CA . GLY A 1 73 ? 3.916 -2.018 -6.566 1.00 96.06 73 GLY A CA 1
ATOM 553 C C . GLY A 1 73 ? 4.805 -2.463 -5.411 1.00 96.06 73 GLY A C 1
ATOM 554 O O . GLY A 1 73 ? 4.436 -3.343 -4.642 1.00 96.06 73 GLY A O 1
ATOM 555 N N . GLY A 1 74 ? 5.982 -1.852 -5.278 1.00 94.94 74 GLY A N 1
ATOM 556 C CA . GLY A 1 74 ? 7.004 -2.281 -4.317 1.00 94.94 74 GLY A CA 1
ATOM 557 C C . GLY A 1 74 ? 7.838 -3.467 -4.813 1.00 94.94 74 GLY A C 1
ATOM 558 O O . GLY A 1 74 ? 7.503 -4.130 -5.799 1.00 94.94 74 GLY A O 1
ATOM 559 N N . LEU A 1 75 ? 8.960 -3.713 -4.140 1.00 94.56 75 LEU A N 1
ATOM 560 C CA . LEU A 1 75 ? 9.896 -4.779 -4.496 1.00 94.56 75 LEU A CA 1
ATOM 561 C C . LEU A 1 75 ? 9.509 -6.089 -3.797 1.00 94.56 75 LEU A C 1
ATOM 563 O O . LEU A 1 75 ? 9.002 -6.039 -2.680 1.00 94.56 75 LEU A O 1
ATOM 567 N N . PRO A 1 76 ? 9.821 -7.274 -4.353 1.00 94.88 76 PRO A N 1
ATOM 568 C CA . PRO A 1 76 ? 9.567 -8.552 -3.670 1.00 94.88 76 PRO A CA 1
ATOM 569 C C . PRO A 1 76 ? 10.140 -8.624 -2.238 1.00 94.88 76 PRO A C 1
ATOM 571 O O . PRO A 1 76 ? 9.561 -9.235 -1.336 1.00 94.88 76 PRO A O 1
ATOM 574 N N . THR A 1 77 ? 11.265 -7.943 -1.997 1.00 95.56 77 THR A N 1
ATOM 575 C CA . THR A 1 77 ? 11.885 -7.815 -0.670 1.00 95.56 77 THR A CA 1
ATOM 576 C C . THR A 1 77 ? 11.006 -7.072 0.335 1.00 95.56 77 THR A C 1
ATOM 578 O O . THR A 1 77 ? 11.007 -7.433 1.509 1.00 95.56 77 THR A O 1
ATOM 581 N N . ASP A 1 78 ? 10.213 -6.090 -0.107 1.00 96.75 78 ASP A N 1
ATOM 582 C CA . ASP A 1 78 ? 9.244 -5.400 0.750 1.00 96.75 78 ASP A CA 1
ATOM 583 C C . ASP A 1 78 ? 8.182 -6.377 1.257 1.00 96.75 78 ASP A C 1
ATOM 585 O O . ASP A 1 78 ? 7.928 -6.453 2.456 1.00 96.75 78 ASP A O 1
ATOM 589 N N . TYR A 1 79 ? 7.616 -7.185 0.362 1.00 97.25 79 TYR A N 1
ATOM 590 C CA . TYR A 1 79 ? 6.572 -8.162 0.690 1.00 97.25 79 TYR A CA 1
ATOM 591 C C . TYR A 1 79 ? 7.089 -9.272 1.598 1.00 97.25 79 TYR A C 1
ATOM 593 O O . TYR A 1 79 ? 6.386 -9.729 2.501 1.00 97.25 79 TYR A O 1
ATOM 601 N N . THR A 1 80 ? 8.351 -9.656 1.419 1.00 95.88 80 THR A N 1
ATOM 602 C CA . THR A 1 80 ? 9.027 -10.589 2.321 1.00 95.88 80 THR A CA 1
ATOM 603 C C . THR A 1 80 ? 9.201 -9.975 3.712 1.00 95.88 80 THR A C 1
ATOM 605 O O . THR A 1 80 ? 8.876 -10.622 4.707 1.00 95.88 80 THR A O 1
ATOM 608 N N . ALA A 1 81 ? 9.633 -8.712 3.800 1.00 96.44 81 ALA A N 1
ATOM 609 C CA . ALA A 1 81 ? 9.801 -8.002 5.067 1.00 96.44 81 ALA A CA 1
ATOM 610 C C . ALA A 1 81 ? 8.477 -7.811 5.829 1.00 96.44 81 ALA A C 1
ATOM 612 O O . ALA A 1 81 ? 8.459 -7.956 7.053 1.00 96.44 81 ALA A O 1
ATOM 613 N N . ILE A 1 82 ? 7.361 -7.566 5.126 1.00 97.69 82 ILE A N 1
ATOM 614 C CA . ILE A 1 82 ? 6.024 -7.427 5.735 1.00 97.69 82 ILE A CA 1
ATOM 615 C C . ILE A 1 82 ? 5.660 -8.652 6.574 1.00 97.69 82 ILE A C 1
ATOM 617 O O . ILE A 1 82 ? 5.118 -8.501 7.669 1.00 97.69 82 ILE A O 1
ATOM 621 N N . ARG A 1 83 ? 6.022 -9.863 6.131 1.00 95.56 83 ARG A N 1
ATOM 622 C CA . ARG A 1 83 ? 5.763 -11.104 6.885 1.00 95.56 83 ARG A CA 1
ATOM 623 C C . ARG A 1 83 ? 6.368 -11.069 8.293 1.00 95.56 83 ARG A C 1
ATOM 625 O O . ARG A 1 83 ? 5.786 -11.639 9.209 1.00 95.56 83 ARG A O 1
ATOM 632 N N . GLY A 1 84 ? 7.489 -10.368 8.477 1.00 94.88 84 GLY A N 1
ATOM 633 C CA . GLY A 1 84 ? 8.177 -10.247 9.764 1.00 94.88 84 GLY A CA 1
ATOM 634 C C . GLY A 1 84 ? 7.456 -9.373 10.794 1.00 94.88 84 GLY A C 1
ATOM 635 O O . GLY A 1 84 ? 7.692 -9.535 11.988 1.00 94.88 84 GLY A O 1
ATOM 636 N N . PHE A 1 85 ? 6.569 -8.467 10.366 1.00 95.94 85 PHE A N 1
ATOM 637 C CA . PHE A 1 85 ? 5.844 -7.568 11.274 1.00 95.94 85 PHE A CA 1
ATOM 638 C C . PHE A 1 85 ? 4.317 -7.583 11.100 1.00 95.94 85 PHE A C 1
ATOM 640 O O . PHE A 1 85 ? 3.622 -6.913 11.864 1.00 95.94 85 PHE A O 1
ATOM 647 N N . ALA A 1 86 ? 3.769 -8.355 10.157 1.00 96.81 86 ALA A N 1
ATOM 648 C CA . ALA A 1 86 ? 2.334 -8.412 9.858 1.00 96.81 86 ALA A CA 1
ATOM 649 C C . ALA A 1 86 ? 1.464 -8.744 11.082 1.00 96.81 86 ALA A C 1
ATOM 651 O O . ALA A 1 86 ? 0.413 -8.134 11.274 1.00 96.81 86 ALA A O 1
ATOM 652 N N . SER A 1 87 ? 1.916 -9.652 11.954 1.00 96.44 87 SER A N 1
ATOM 653 C CA . SER A 1 87 ? 1.197 -10.012 13.185 1.00 96.44 87 SER A CA 1
ATOM 654 C C . SER A 1 87 ? 1.001 -8.820 14.125 1.00 96.44 87 SER A C 1
ATOM 656 O O . SER A 1 87 ? -0.037 -8.723 14.773 1.00 96.44 87 SER A O 1
ATOM 658 N N . SER A 1 88 ? 1.945 -7.871 14.148 1.00 96.69 88 SER A N 1
ATOM 659 C CA . SER A 1 88 ? 1.844 -6.657 14.967 1.00 96.69 88 SER A CA 1
ATOM 660 C C . SER A 1 88 ? 0.761 -5.688 14.486 1.00 96.69 88 SER A C 1
ATOM 662 O O . SER A 1 88 ? 0.414 -4.758 15.211 1.00 96.69 88 SER A O 1
ATOM 664 N N . LEU A 1 89 ? 0.236 -5.877 13.271 1.00 97.81 89 LEU A N 1
ATOM 665 C CA . LEU A 1 89 ? -0.785 -5.018 12.674 1.00 97.81 89 LEU A CA 1
ATOM 666 C C . LEU A 1 89 ? -2.207 -5.490 12.970 1.00 97.81 89 LEU A C 1
ATOM 668 O O . LEU A 1 89 ? -3.119 -4.666 13.024 1.00 97.81 89 LEU A O 1
ATOM 672 N N . ILE A 1 90 ? -2.401 -6.787 13.202 1.00 98.31 90 ILE A N 1
ATOM 673 C CA . ILE A 1 90 ? -3.721 -7.367 13.452 1.00 98.31 90 ILE A CA 1
ATOM 674 C C . ILE A 1 90 ? -4.334 -6.778 14.732 1.00 98.31 90 ILE A C 1
ATOM 676 O O . ILE A 1 90 ? -3.673 -6.619 15.756 1.00 98.31 90 ILE A O 1
ATOM 680 N N . GLY A 1 91 ? -5.613 -6.412 14.662 1.00 97.50 91 GLY A N 1
ATOM 681 C CA . GLY A 1 91 ? -6.375 -5.789 15.745 1.00 97.50 91 GLY A CA 1
ATOM 682 C C . GLY A 1 91 ? -6.113 -4.292 15.942 1.00 97.50 91 GLY A C 1
ATOM 683 O O . GLY A 1 91 ? -6.827 -3.647 16.717 1.00 97.50 91 GLY A O 1
ATOM 684 N N . ARG A 1 92 ? -5.131 -3.702 15.246 1.00 97.50 92 ARG A N 1
ATOM 685 C CA . ARG A 1 92 ? -4.837 -2.269 15.363 1.00 97.50 92 ARG A CA 1
ATOM 686 C C . ARG A 1 92 ? -5.869 -1.414 14.625 1.00 97.50 92 ARG A C 1
ATOM 688 O O . ARG A 1 92 ? -6.365 -1.833 13.580 1.00 97.50 92 ARG A O 1
ATOM 695 N N . PRO A 1 93 ? -6.139 -0.182 15.101 1.00 97.06 93 PRO A N 1
ATOM 696 C CA . PRO A 1 93 ? -6.941 0.780 14.353 1.00 97.06 93 PRO A CA 1
ATOM 697 C C . PRO A 1 93 ? -6.252 1.140 13.030 1.00 97.06 93 PRO A C 1
ATOM 699 O O . PRO A 1 93 ? -5.166 1.722 13.046 1.00 97.06 93 PRO A O 1
ATOM 702 N N . ALA A 1 94 ? -6.892 0.850 11.897 1.00 97.44 94 ALA A N 1
ATOM 703 C CA . ALA A 1 94 ? -6.340 1.082 10.561 1.00 97.44 94 ALA A CA 1
ATOM 704 C C . ALA A 1 94 ? -6.121 2.577 10.263 1.00 97.44 94 ALA A C 1
ATOM 706 O O . ALA A 1 94 ? -5.175 2.950 9.576 1.00 97.44 94 ALA A O 1
ATOM 707 N N . LEU A 1 95 ? -6.937 3.457 10.858 1.00 96.69 95 LEU A N 1
ATOM 708 C CA . LEU A 1 95 ? -6.768 4.913 10.753 1.00 96.69 95 LEU A CA 1
ATOM 709 C C . LEU A 1 95 ? -5.619 5.457 11.625 1.00 96.69 95 LEU A C 1
ATOM 711 O O . LEU A 1 95 ? -5.226 6.612 11.475 1.00 96.69 95 LEU A O 1
ATOM 715 N N . GLY A 1 9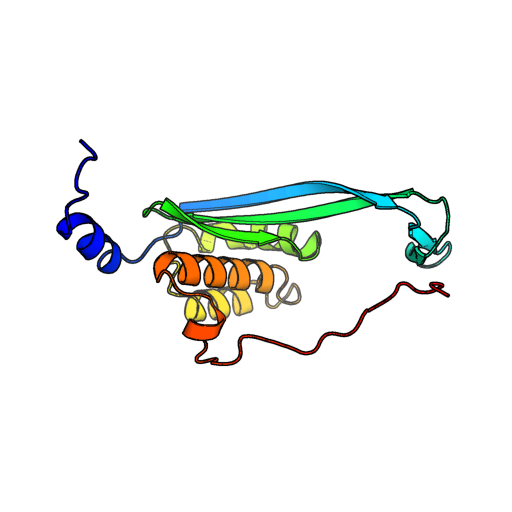6 ? -5.039 4.635 12.510 1.00 95.69 96 GLY A N 1
ATOM 716 C CA . GLY A 1 96 ? -3.904 4.972 13.379 1.00 95.69 96 GLY A CA 1
ATOM 717 C C . GLY A 1 96 ? -2.549 4.980 12.660 1.00 95.69 96 GLY A C 1
ATOM 718 O O . GLY A 1 96 ? -1.560 4.499 13.219 1.00 95.69 96 GLY A O 1
ATOM 719 N N . ARG A 1 97 ? -2.515 5.495 11.424 1.00 96.06 97 ARG A N 1
ATOM 720 C CA . ARG A 1 97 ? -1.397 5.402 10.469 1.00 96.06 97 ARG A CA 1
ATOM 721 C C . ARG A 1 97 ? -0.070 5.894 11.020 1.00 96.06 97 ARG A C 1
ATOM 723 O O . ARG A 1 97 ? 0.901 5.162 10.946 1.00 96.06 97 ARG A O 1
ATOM 730 N N . GLU A 1 98 ? -0.030 7.069 11.646 1.00 97.38 98 GLU A N 1
ATOM 731 C CA . GLU A 1 98 ? 1.214 7.621 12.207 1.00 97.38 98 GLU A CA 1
ATOM 732 C C . GLU A 1 98 ? 1.841 6.684 13.249 1.00 97.38 98 GLU A C 1
ATOM 734 O O . GLU A 1 98 ? 3.044 6.420 13.232 1.00 97.38 98 GLU A O 1
ATOM 739 N N . LYS A 1 99 ? 1.013 6.123 14.137 1.00 97.56 99 LYS A N 1
ATOM 740 C CA . LYS A 1 99 ? 1.485 5.166 15.138 1.00 97.56 99 LYS A CA 1
ATOM 741 C C . LYS A 1 99 ? 1.981 3.882 14.472 1.00 97.56 99 LYS A C 1
ATOM 743 O O . LYS A 1 99 ? 3.035 3.380 14.842 1.00 97.56 99 LYS A O 1
ATOM 748 N N . ILE A 1 100 ? 1.243 3.364 13.487 1.00 97.88 100 ILE A N 1
ATOM 749 C CA . ILE A 1 100 ? 1.657 2.182 12.714 1.00 97.88 100 ILE A CA 1
ATOM 750 C C . ILE A 1 100 ? 3.003 2.440 12.028 1.00 97.88 100 ILE A C 1
ATOM 752 O O . ILE A 1 100 ? 3.925 1.641 12.171 1.00 97.88 100 ILE A O 1
ATOM 756 N N . TYR A 1 101 ? 3.143 3.581 11.359 1.00 97.75 101 TYR A N 1
ATOM 757 C CA . TYR A 1 101 ? 4.355 3.999 10.667 1.00 97.75 101 TYR A CA 1
ATOM 758 C C . TYR A 1 101 ? 5.559 4.049 11.612 1.00 97.75 101 TYR A C 1
ATOM 760 O O . TYR A 1 101 ? 6.606 3.477 11.312 1.00 97.75 101 TYR A O 1
ATOM 768 N N . ASN A 1 102 ? 5.416 4.693 12.773 1.00 97.62 102 ASN A N 1
ATOM 769 C CA . ASN A 1 102 ? 6.499 4.817 13.747 1.00 97.62 102 ASN A CA 1
ATOM 770 C C . ASN A 1 102 ? 6.898 3.467 14.364 1.00 97.62 102 ASN A C 1
ATOM 772 O O . ASN A 1 102 ? 8.092 3.196 14.507 1.00 97.62 102 ASN A O 1
ATOM 776 N N . ASP A 1 103 ? 5.929 2.602 14.663 1.00 96.94 103 ASP A N 1
ATOM 777 C CA . ASP A 1 103 ? 6.205 1.270 15.208 1.00 96.94 103 ASP A CA 1
ATOM 778 C C . ASP A 1 103 ? 6.910 0.377 14.172 1.00 96.94 103 ASP A C 1
ATOM 780 O O . ASP A 1 103 ? 7.930 -0.240 14.484 1.00 96.94 103 ASP A O 1
ATOM 784 N N . ILE A 1 104 ? 6.429 0.353 12.919 1.00 96.88 104 ILE A N 1
ATOM 785 C CA . ILE A 1 104 ? 7.072 -0.404 11.833 1.00 96.88 104 ILE A CA 1
ATOM 786 C C . ILE A 1 104 ? 8.478 0.138 11.584 1.00 96.88 104 ILE A C 1
ATOM 788 O O . ILE A 1 104 ? 9.417 -0.649 11.481 1.00 96.88 104 ILE A O 1
ATOM 792 N N . LYS A 1 105 ? 8.660 1.464 11.536 1.00 95.56 105 LYS A N 1
ATOM 793 C CA . LYS A 1 105 ? 9.974 2.107 11.367 1.00 95.56 105 LYS A CA 1
ATOM 794 C C . LYS A 1 105 ? 10.985 1.620 12.402 1.00 95.56 105 LYS A C 1
ATOM 796 O O . LYS A 1 105 ? 12.155 1.425 12.071 1.00 95.56 105 LYS A O 1
ATOM 801 N N . GLN A 1 106 ? 10.546 1.442 13.647 1.00 94.69 106 GLN A N 1
ATOM 802 C CA . GLN A 1 106 ? 11.385 0.922 14.719 1.00 94.69 106 GLN A CA 1
ATOM 803 C C . GLN A 1 106 ? 11.646 -0.582 14.548 1.00 94.69 106 GLN A C 1
ATOM 805 O O . GLN A 1 106 ? 12.800 -1.005 14.619 1.00 94.69 106 GLN A O 1
ATOM 810 N N . ALA A 1 107 ? 10.607 -1.376 14.269 1.00 92.12 107 ALA A N 1
ATOM 811 C CA . ALA A 1 107 ? 10.706 -2.828 14.086 1.00 92.12 107 ALA A CA 1
ATOM 812 C C . ALA A 1 107 ? 11.596 -3.225 12.894 1.00 92.12 107 ALA A C 1
ATOM 814 O O . ALA A 1 107 ? 12.306 -4.225 12.936 1.00 92.12 107 ALA A O 1
ATOM 815 N N . THR A 1 108 ? 11.601 -2.409 11.841 1.00 94.38 108 THR A N 1
ATOM 816 C CA . THR A 1 108 ? 12.308 -2.662 10.576 1.00 94.38 108 THR A CA 1
ATOM 817 C C . THR A 1 108 ? 13.612 -1.868 10.444 1.00 94.38 108 THR A C 1
ATOM 819 O O . THR A 1 108 ? 14.219 -1.821 9.370 1.00 94.38 108 THR A O 1
ATOM 822 N N . ARG A 1 109 ? 14.093 -1.260 11.542 1.00 94.19 109 ARG A N 1
ATOM 823 C CA . ARG A 1 109 ? 15.298 -0.411 11.564 1.00 94.19 109 ARG A CA 1
ATOM 824 C C . ARG A 1 109 ? 16.533 -1.096 10.967 1.00 94.19 109 ARG A C 1
ATOM 826 O O . ARG A 1 109 ? 17.333 -0.418 10.332 1.00 94.19 109 ARG A O 1
ATOM 833 N N . GLN A 1 110 ? 16.685 -2.405 11.172 1.00 94.19 110 GLN A N 1
ATOM 834 C CA . GLN A 1 110 ? 17.845 -3.182 10.707 1.00 94.19 110 GLN A CA 1
ATOM 835 C C . GLN A 1 110 ? 17.688 -3.752 9.289 1.00 94.19 110 GLN A C 1
ATOM 837 O O . GLN A 1 110 ? 18.639 -4.293 8.741 1.00 94.19 110 GLN A O 1
ATOM 842 N N . ILE A 1 111 ? 16.508 -3.614 8.681 1.00 92.88 111 ILE A N 1
ATOM 843 C CA . ILE A 1 111 ? 16.200 -4.127 7.337 1.00 92.88 111 ILE A CA 1
ATOM 844 C C . ILE A 1 111 ? 15.794 -2.991 6.397 1.00 92.88 111 ILE A C 1
ATOM 846 O O . ILE A 1 111 ? 14.855 -3.107 5.619 1.00 92.88 111 ILE A O 1
ATOM 850 N N . ALA A 1 112 ? 16.474 -1.847 6.519 1.00 91.69 112 ALA A N 1
ATOM 851 C CA . ALA A 1 112 ? 16.280 -0.671 5.669 1.00 91.69 112 ALA A CA 1
ATOM 852 C C . ALA A 1 112 ? 14.823 -0.170 5.575 1.00 91.69 112 ALA A C 1
ATOM 854 O O . ALA A 1 112 ? 14.461 0.487 4.603 1.00 91.69 112 ALA A O 1
ATOM 855 N N . ARG A 1 113 ? 13.991 -0.445 6.592 1.00 93.38 113 ARG A N 1
ATOM 856 C CA . ARG A 1 113 ? 12.558 -0.100 6.606 1.00 93.38 113 ARG A CA 1
ATOM 857 C C . ARG A 1 113 ? 11.737 -0.739 5.478 1.00 93.38 113 ARG A C 1
ATOM 859 O O . ARG A 1 113 ? 10.691 -0.213 5.096 1.00 93.38 113 ARG A O 1
ATOM 866 N N . MET A 1 114 ? 12.203 -1.872 4.952 1.00 95.19 114 MET A N 1
ATOM 867 C CA . MET A 1 114 ? 11.509 -2.616 3.900 1.00 95.19 114 MET A CA 1
ATOM 868 C C . MET A 1 114 ? 10.077 -2.965 4.314 1.00 95.19 114 MET A C 1
ATOM 870 O O . MET A 1 114 ? 9.805 -3.296 5.470 1.00 95.19 114 MET A O 1
ATOM 874 N N . GLY A 1 115 ? 9.150 -2.863 3.363 1.00 96.19 115 GLY A N 1
ATOM 875 C CA . GLY A 1 115 ? 7.729 -3.139 3.583 1.00 96.19 115 GLY A CA 1
ATOM 876 C C . GLY A 1 115 ? 6.932 -2.007 4.238 1.00 96.19 115 GLY A C 1
ATOM 877 O O . GLY A 1 115 ? 5.708 -1.983 4.114 1.00 96.19 115 GLY A O 1
ATOM 878 N N . GLN A 1 116 ? 7.585 -1.034 4.884 1.00 97.00 116 GLN A N 1
ATOM 879 C CA . GLN A 1 116 ? 6.894 0.058 5.577 1.00 97.00 116 GLN A CA 1
ATOM 880 C C . GLN A 1 116 ? 6.058 0.919 4.619 1.00 97.00 116 GLN A C 1
ATOM 882 O O . GLN A 1 116 ? 4.897 1.199 4.905 1.00 97.00 116 GLN A O 1
ATOM 887 N N . GLY A 1 117 ? 6.634 1.318 3.480 1.00 97.06 117 GLY A N 1
ATOM 888 C CA . GLY A 1 117 ? 5.944 2.161 2.498 1.00 97.06 117 GLY A CA 1
ATOM 889 C C . GLY A 1 117 ? 4.749 1.461 1.847 1.00 97.06 117 GLY A C 1
ATOM 890 O O . GLY A 1 117 ? 3.704 2.075 1.671 1.00 97.06 117 GLY A O 1
ATOM 891 N N . VAL A 1 118 ? 4.874 0.161 1.564 1.00 98.19 118 VAL A N 1
ATOM 892 C CA . VAL A 1 118 ? 3.793 -0.669 0.999 1.00 98.19 118 VAL A CA 1
ATOM 893 C C . VAL A 1 118 ? 2.576 -0.681 1.930 1.00 98.19 118 VAL A C 1
ATOM 895 O O . VAL A 1 118 ? 1.451 -0.467 1.482 1.00 98.19 118 VAL A O 1
ATOM 898 N N . VAL A 1 119 ? 2.802 -0.871 3.234 1.00 98.31 119 VAL A N 1
ATOM 899 C CA . VAL A 1 119 ? 1.730 -0.840 4.240 1.00 98.31 119 VAL A CA 1
ATOM 900 C C . VAL A 1 119 ? 1.152 0.563 4.402 1.00 98.31 119 VAL A C 1
ATOM 902 O O . VAL A 1 119 ? -0.066 0.707 4.457 1.00 98.31 119 VAL A O 1
ATOM 905 N N . ASP A 1 120 ? 1.992 1.598 4.451 1.00 98.31 120 ASP A N 1
ATOM 906 C CA . ASP A 1 120 ? 1.528 2.980 4.611 1.00 98.31 120 ASP A CA 1
ATOM 907 C C . ASP A 1 120 ? 0.602 3.412 3.463 1.00 98.31 120 ASP A C 1
ATOM 909 O O . ASP A 1 120 ? -0.497 3.906 3.715 1.00 98.31 120 ASP A O 1
ATOM 913 N N . ILE A 1 121 ? 0.984 3.138 2.210 1.00 98.44 121 ILE A N 1
ATOM 914 C CA . ILE A 1 121 ? 0.169 3.475 1.033 1.00 98.44 121 ILE A CA 1
ATOM 915 C C . ILE A 1 121 ? -1.174 2.736 1.063 1.00 98.44 121 ILE A C 1
ATOM 917 O O . ILE A 1 121 ? -2.215 3.356 0.844 1.00 98.44 121 ILE A O 1
ATOM 921 N N . ALA A 1 122 ? -1.182 1.442 1.400 1.00 98.69 122 ALA A N 1
ATOM 922 C CA . ALA A 1 122 ? -2.424 0.679 1.518 1.00 98.69 122 ALA A CA 1
ATOM 923 C C . ALA A 1 122 ? -3.345 1.236 2.622 1.00 98.69 122 ALA A C 1
ATOM 925 O O . ALA A 1 122 ? -4.562 1.281 2.453 1.00 98.69 122 ALA A O 1
ATOM 926 N N . LEU A 1 123 ? -2.793 1.723 3.740 1.00 98.56 123 LEU A N 1
ATOM 927 C CA . LEU A 1 123 ? -3.582 2.387 4.784 1.00 98.56 123 LEU A CA 1
ATOM 928 C C . LEU A 1 123 ? -4.076 3.784 4.363 1.00 98.56 123 LEU A C 1
ATOM 930 O O . LEU A 1 123 ? -5.116 4.240 4.847 1.00 98.56 123 LEU A O 1
ATOM 934 N N . TRP A 1 124 ? -3.364 4.479 3.473 1.00 98.56 124 TRP A N 1
ATOM 935 C CA . TRP A 1 124 ? -3.853 5.714 2.854 1.00 98.56 124 TRP A CA 1
ATOM 936 C C . TRP A 1 1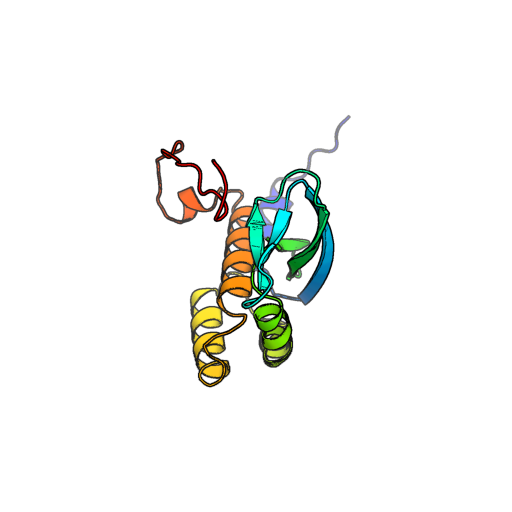24 ? -5.029 5.466 1.914 1.00 98.56 124 TRP A C 1
ATOM 938 O O . TRP A 1 124 ? -6.028 6.179 2.017 1.00 98.56 124 TRP A O 1
ATOM 948 N N . ASP A 1 125 ? -4.949 4.437 1.074 1.00 98.69 125 ASP A N 1
ATOM 949 C CA . ASP A 1 125 ? -6.066 3.993 0.236 1.00 98.69 125 ASP A CA 1
ATOM 950 C C . ASP A 1 125 ? -7.287 3.594 1.082 1.00 98.69 125 ASP A C 1
ATOM 952 O O . ASP A 1 125 ? -8.396 4.084 0.854 1.00 98.69 125 ASP A O 1
ATOM 956 N N . LEU A 1 126 ? -7.069 2.817 2.150 1.00 98.31 126 LEU A N 1
ATOM 957 C CA . LEU A 1 126 ? -8.107 2.453 3.120 1.00 98.31 126 LEU A CA 1
ATOM 958 C C . LEU A 1 126 ? -8.826 3.676 3.685 1.00 98.31 126 LEU A C 1
ATOM 960 O O . LEU A 1 126 ? -10.051 3.693 3.762 1.00 98.31 126 LEU A O 1
ATOM 964 N N . ALA A 1 127 ? -8.080 4.699 4.099 1.00 97.69 127 ALA A N 1
ATOM 965 C CA . ALA A 1 127 ? -8.678 5.904 4.653 1.00 97.69 127 ALA A CA 1
ATOM 966 C C . ALA A 1 127 ? -9.436 6.714 3.601 1.00 97.69 127 ALA A C 1
ATOM 968 O O . ALA A 1 127 ? -10.493 7.247 3.918 1.00 97.69 127 ALA A O 1
ATOM 969 N N . GLY A 1 128 ? -8.934 6.780 2.364 1.00 97.50 128 GLY A N 1
ATOM 970 C CA . GLY A 1 128 ? -9.663 7.378 1.246 1.00 97.50 128 GLY A CA 1
ATOM 971 C C . GLY A 1 128 ? -11.033 6.734 1.064 1.00 97.50 128 GLY A C 1
ATOM 972 O O . GLY A 1 128 ? -12.059 7.413 1.078 1.00 97.50 128 GLY A O 1
ATOM 973 N N . LYS A 1 129 ? -11.055 5.399 1.016 1.00 97.69 129 LYS A N 1
ATOM 974 C CA . LYS A 1 129 ? -12.287 4.602 0.936 1.00 97.69 129 LYS A CA 1
ATOM 975 C C . LYS A 1 129 ? -13.184 4.782 2.162 1.00 97.69 129 LYS A C 1
ATOM 977 O O . LYS A 1 129 ? -14.389 4.938 2.005 1.00 97.69 129 LYS A O 1
ATOM 982 N N . PHE A 1 130 ? -12.612 4.795 3.367 1.00 96.56 130 PHE A N 1
ATOM 983 C CA . PHE A 1 130 ? -13.361 4.976 4.614 1.00 96.56 130 PHE A CA 1
ATOM 984 C C . PHE A 1 130 ? -14.036 6.352 4.695 1.00 96.56 130 PHE A C 1
ATOM 986 O O . PHE A 1 130 ? -15.186 6.440 5.112 1.00 96.56 130 PHE A O 1
ATOM 993 N N . TYR A 1 131 ? -13.344 7.416 4.281 1.00 95.38 131 TYR A N 1
ATOM 994 C CA . TYR A 1 131 ? -13.878 8.781 4.289 1.00 95.38 131 TYR A CA 1
ATOM 995 C C . TYR A 1 131 ? -14.671 9.143 3.028 1.00 95.38 131 TYR A C 1
ATOM 997 O O . TYR A 1 131 ? -15.211 10.244 2.956 1.00 95.38 131 TYR A O 1
ATOM 1005 N N . GLY A 1 132 ? -14.731 8.256 2.030 1.00 95.81 132 GLY A N 1
ATOM 1006 C CA . GLY A 1 132 ? -15.370 8.548 0.747 1.00 95.81 132 GLY A CA 1
ATOM 1007 C C . GLY A 1 132 ? -14.708 9.707 -0.006 1.00 95.81 132 GLY A C 1
ATOM 1008 O O . GLY A 1 132 ? -15.381 10.407 -0.758 1.00 95.81 132 GLY A O 1
ATOM 1009 N N . ALA A 1 133 ? -13.409 9.929 0.210 1.00 95.75 133 ALA A N 1
ATOM 1010 C CA . ALA A 1 133 ? -12.674 11.070 -0.322 1.00 95.75 133 ALA A CA 1
ATOM 1011 C C . ALA A 1 133 ? -11.384 10.621 -1.025 1.00 95.75 133 ALA A C 1
ATOM 1013 O O . ALA A 1 133 ? -10.693 9.716 -0.546 1.00 95.75 133 ALA A O 1
ATOM 1014 N N . PRO A 1 134 ? -11.001 11.253 -2.147 1.00 95.75 134 PRO A N 1
ATOM 1015 C CA . PRO A 1 134 ? -9.710 10.989 -2.760 1.00 95.75 134 PRO A CA 1
ATOM 1016 C C . PRO A 1 134 ? -8.575 11.440 -1.827 1.00 95.75 134 PRO A C 1
ATOM 1018 O O . PRO A 1 134 ? -8.665 12.466 -1.151 1.00 95.75 134 PRO A O 1
ATOM 1021 N N . ILE A 1 135 ? -7.466 10.693 -1.823 1.00 96.56 135 ILE A N 1
ATOM 1022 C CA . ILE A 1 135 ? -6.346 10.914 -0.889 1.00 96.56 135 ILE A CA 1
ATOM 1023 C C . ILE A 1 135 ? -5.803 12.347 -0.969 1.00 96.56 135 ILE A C 1
ATOM 1025 O O . ILE A 1 135 ? -5.464 12.924 0.060 1.00 96.56 135 ILE A O 1
ATOM 1029 N N . TYR A 1 136 ? -5.757 12.954 -2.161 1.00 96.00 136 TYR A N 1
ATOM 1030 C CA . TYR A 1 136 ? -5.258 14.323 -2.303 1.00 96.00 136 TYR A CA 1
ATOM 1031 C C . TYR A 1 136 ? -6.105 15.348 -1.528 1.00 96.00 136 TYR A C 1
ATOM 1033 O O . TYR A 1 136 ? -5.534 16.305 -1.021 1.00 96.00 136 TYR A O 1
ATOM 1041 N N . GLU A 1 137 ? -7.422 15.149 -1.381 1.00 95.94 137 GLU A N 1
ATOM 1042 C CA . GLU A 1 137 ? -8.290 16.043 -0.591 1.00 95.94 137 GLU A CA 1
ATOM 1043 C C . GLU A 1 137 ? -8.057 15.847 0.905 1.00 95.94 137 GLU A C 1
ATOM 1045 O O . GLU A 1 137 ? -7.982 16.820 1.651 1.00 95.94 137 GLU A O 1
ATOM 1050 N N . ILE A 1 138 ? -7.833 14.601 1.334 1.00 95.44 138 ILE A N 1
ATOM 1051 C CA . ILE A 1 138 ? -7.456 14.284 2.721 1.00 95.44 138 ILE A CA 1
ATOM 1052 C C . ILE A 1 138 ? -6.107 14.931 3.078 1.00 95.44 138 ILE A C 1
ATOM 1054 O O . ILE A 1 138 ? -5.894 15.335 4.219 1.00 95.44 138 ILE A O 1
ATOM 1058 N N . LEU A 1 139 ? -5.205 15.066 2.102 1.00 95.94 139 LEU A N 1
ATOM 1059 C CA . LEU A 1 139 ? -3.922 15.761 2.238 1.00 95.94 139 LEU A CA 1
ATOM 1060 C C . LEU A 1 139 ? -4.025 17.293 2.071 1.00 95.94 139 LEU A C 1
ATOM 1062 O O . LEU A 1 139 ? -3.001 17.972 2.103 1.00 95.94 139 LEU A O 1
ATOM 1066 N N . GLY A 1 140 ? -5.228 17.849 1.888 1.00 96.19 140 GLY A N 1
ATOM 1067 C CA . GLY A 1 140 ? -5.455 19.293 1.745 1.00 96.19 140 GLY A CA 1
ATOM 1068 C C . GLY A 1 140 ? -5.143 19.864 0.356 1.00 96.19 140 GLY A C 1
ATOM 1069 O O . GLY A 1 140 ? -5.019 21.076 0.195 1.00 96.19 140 GLY A O 1
ATOM 1070 N N . GLY A 1 141 ? -4.989 19.012 -0.657 1.00 93.88 141 GLY A N 1
ATOM 1071 C CA . GLY A 1 141 ? -4.745 19.416 -2.037 1.00 93.88 141 GLY A CA 1
ATOM 1072 C C . GLY A 1 141 ? -6.010 19.883 -2.764 1.00 93.88 141 GLY A C 1
ATOM 1073 O O . GLY A 1 141 ? -7.109 19.394 -2.522 1.00 93.88 141 GLY A O 1
ATOM 1074 N N . GLN A 1 142 ? -5.832 20.796 -3.724 1.00 92.00 142 GLN A N 1
ATOM 1075 C CA . GLN A 1 142 ? -6.914 21.342 -4.562 1.00 92.00 142 GLN A CA 1
ATOM 1076 C C . GLN A 1 142 ? -6.713 21.066 -6.068 1.00 92.00 142 GLN A C 1
ATOM 1078 O O . GLN A 1 142 ? -7.647 21.144 -6.868 1.00 92.00 142 GLN A O 1
ATOM 1083 N N . GLN A 1 143 ? -5.484 20.743 -6.480 1.00 87.62 143 GLN A N 1
ATOM 1084 C CA . GLN A 1 143 ? -5.105 20.594 -7.883 1.00 87.62 143 GLN A CA 1
ATOM 1085 C C . GLN A 1 143 ? -5.521 19.220 -8.431 1.00 87.62 143 GLN A C 1
ATOM 1087 O O . GLN A 1 143 ? -5.028 18.192 -7.978 1.00 87.62 143 GLN A O 1
ATOM 1092 N N . LYS A 1 144 ? -6.365 19.201 -9.473 1.00 88.25 144 LYS A N 1
ATOM 1093 C CA . LYS A 1 144 ? -6.831 17.957 -10.128 1.00 88.25 144 LYS A CA 1
ATOM 1094 C C . LYS A 1 144 ? -6.008 17.524 -11.346 1.00 88.25 144 LYS A C 1
ATOM 1096 O O . LYS A 1 144 ? -6.191 16.418 -11.844 1.00 88.25 144 LYS A O 1
ATOM 1101 N N . LYS A 1 145 ? -5.136 18.395 -11.869 1.00 93.31 145 LYS A N 1
ATOM 1102 C CA . LYS A 1 145 ? -4.303 18.119 -13.054 1.00 93.31 145 LYS A CA 1
ATOM 1103 C C . LYS A 1 145 ? -2.835 18.385 -12.758 1.00 93.31 145 LYS A C 1
ATOM 1105 O O . LYS A 1 145 ? -2.501 19.473 -12.292 1.00 93.31 145 LYS A O 1
ATOM 1110 N N . LEU A 1 146 ? -1.980 17.428 -13.100 1.00 92.00 146 LEU A N 1
ATOM 1111 C CA . LEU A 1 146 ? -0.528 17.518 -12.969 1.00 92.00 146 LEU A CA 1
ATOM 1112 C C . LEU A 1 146 ? 0.115 17.418 -14.354 1.00 92.00 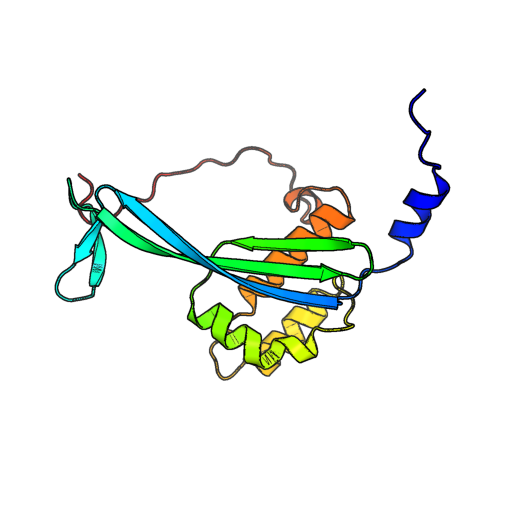146 LEU A C 1
ATOM 1114 O O . LEU A 1 146 ? -0.378 16.697 -15.221 1.00 92.00 146 LEU A O 1
ATOM 1118 N N . LYS A 1 147 ? 1.199 18.166 -14.576 1.00 94.25 147 LYS A N 1
ATOM 1119 C CA . LYS A 1 147 ? 2.033 17.987 -15.770 1.00 94.25 147 LYS A CA 1
ATOM 1120 C C . LYS A 1 147 ? 2.861 16.716 -15.586 1.00 94.25 147 LYS A C 1
ATOM 1122 O O . LYS A 1 147 ? 3.483 16.553 -14.539 1.00 94.25 147 LYS A O 1
ATOM 1127 N N . CYS A 1 148 ? 2.891 15.861 -16.602 1.00 93.69 148 CYS A N 1
ATOM 1128 C CA . CYS A 1 148 ? 3.648 14.610 -16.596 1.00 93.69 148 CYS A CA 1
ATOM 1129 C C . CYS A 1 148 ? 4.696 14.616 -17.715 1.00 93.69 148 CYS A C 1
ATOM 1131 O O . CYS A 1 148 ? 4.539 15.322 -18.711 1.00 93.69 148 CYS A O 1
ATOM 1133 N N . TYR A 1 149 ? 5.741 13.808 -17.556 1.00 93.50 149 TYR A N 1
ATOM 1134 C CA . TYR A 1 149 ? 6.721 13.505 -18.596 1.00 93.50 149 TYR A CA 1
ATOM 1135 C C . TYR A 1 149 ? 6.845 11.984 -18.744 1.00 93.50 149 TYR A C 1
ATOM 1137 O O . TYR A 1 149 ? 6.533 11.244 -17.810 1.00 93.50 149 TYR A O 1
ATOM 1145 N N . ALA A 1 150 ? 7.268 11.518 -19.918 1.00 90.56 150 ALA A N 1
ATOM 1146 C CA . ALA A 1 150 ? 7.514 10.101 -20.155 1.00 90.56 150 ALA A CA 1
ATOM 1147 C C . ALA A 1 150 ? 8.917 9.723 -19.658 1.00 90.56 150 ALA A C 1
ATOM 1149 O O . ALA A 1 150 ? 9.896 10.371 -20.025 1.00 90.56 150 ALA A O 1
ATOM 1150 N N . SER A 1 151 ? 9.001 8.682 -18.828 1.00 86.81 151 SER A N 1
ATOM 1151 C CA . SER A 1 151 ? 10.265 8.027 -18.484 1.00 86.81 151 SER A CA 1
ATOM 1152 C C . SER A 1 151 ? 10.426 6.810 -19.386 1.00 86.81 151 SER A C 1
ATOM 1154 O O . SER A 1 151 ? 9.519 5.979 -19.451 1.00 86.81 151 SER A O 1
ATOM 1156 N N . THR A 1 152 ? 11.543 6.725 -20.100 1.00 86.50 152 THR A N 1
ATOM 1157 C CA . THR A 1 152 ? 11.804 5.676 -21.089 1.00 86.50 152 THR A CA 1
ATOM 1158 C C . THR A 1 152 ? 12.875 4.705 -20.604 1.00 86.50 152 THR A C 1
ATOM 1160 O O . THR A 1 152 ? 13.679 5.016 -19.719 1.00 86.50 152 THR A O 1
ATOM 1163 N N . TYR A 1 153 ? 12.874 3.495 -21.165 1.00 85.44 153 TYR A N 1
ATOM 1164 C CA . TYR A 1 153 ? 13.931 2.527 -20.887 1.00 85.44 153 TYR A CA 1
ATOM 1165 C C . TYR A 1 153 ? 15.243 2.957 -21.541 1.00 85.44 153 TYR A C 1
ATOM 1167 O O . TYR A 1 153 ? 15.274 3.643 -22.563 1.00 85.44 153 TYR A O 1
ATOM 1175 N N . ILE A 1 154 ? 16.356 2.492 -20.976 1.00 82.12 154 ILE A N 1
ATOM 1176 C CA . ILE A 1 154 ? 17.656 2.640 -21.627 1.00 82.12 154 ILE A CA 1
ATOM 1177 C C . ILE A 1 154 ? 17.587 1.953 -22.998 1.00 82.12 154 ILE A C 1
ATOM 1179 O O . ILE A 1 154 ? 17.160 0.800 -23.101 1.00 82.12 154 ILE A O 1
ATOM 1183 N N . GLY A 1 155 ? 18.013 2.673 -24.036 1.00 72.94 155 GLY A N 1
ATOM 1184 C CA . GLY A 1 155 ? 18.013 2.190 -25.419 1.00 72.94 155 GLY A CA 1
ATOM 1185 C C . GLY A 1 155 ? 16.747 2.510 -26.215 1.00 72.94 155 GLY A C 1
ATOM 1186 O O . GLY A 1 155 ? 16.716 2.200 -27.402 1.00 72.94 155 GLY A O 1
ATOM 1187 N N . ASP A 1 156 ? 15.746 3.142 -25.601 1.00 74.56 156 ASP A N 1
ATOM 1188 C CA . ASP A 1 156 ? 14.568 3.666 -26.296 1.00 74.56 156 ASP A CA 1
ATOM 1189 C C . ASP A 1 156 ? 14.986 4.898 -27.127 1.00 74.56 156 ASP A C 1
ATOM 1191 O O . ASP A 1 156 ? 15.456 5.898 -26.572 1.00 74.56 156 ASP A O 1
ATOM 1195 N N . ARG A 1 157 ? 14.940 4.776 -28.458 1.00 60.78 157 ARG A N 1
ATOM 1196 C CA . ARG A 1 157 ? 15.333 5.799 -29.443 1.00 60.78 157 ARG A CA 1
ATOM 1197 C C . ARG A 1 157 ? 14.233 5.990 -30.470 1.00 60.78 157 ARG A C 1
ATOM 1199 O O . ARG A 1 157 ? 13.707 4.956 -30.938 1.00 60.78 157 ARG A O 1
#

Radius of gyration: 19.87 Å; chains: 1; bounding box: 65×34×46 Å

Secondary structure (DSSP, 8-state):
------HHHHHHHHHS--BEEEEEEEEEEEEEEEEEE-TTT--EEEEEEEEEEEEEEEEEEEETTS--EEEE---HHHHHHHHHHGGGGTTSBTT-HHHHHHHHHHHTTTTTTTTHHHHHHHHHHHHHHHHTS-HHHHTT-------------TT--

pLDDT: mean 90.27, std 14.73, range [35.84, 98.81]

Sequence (157 aa):
MVPSTSPILEENRVNQRPKITAIELIEFGFELQNIGREPTIGIPIYKPGSTLQSGGNAIKIHTDTGVTGEFVGGLPTDYTAIRGFASSLIGRPALGREKIYNDIKQATRQIARMGQGVVDIALWDLAGKFYGAPIYEILGGQQKKLKCYASTYIGDR